Protein AF-A0A7V5WM67-F1 (afdb_monomer)

Secondary structure (DSSP, 8-state):
--EEEEEEEEETTEEEEEEEESSPPPHHHHHHHHHHTTEEEEEETTEEEEEETTSSEEEEEETTEEEEEESSHHHHHHHHHHHHH-

Mean predicted aligned error: 5.67 Å

Radius of gyration: 11.72 Å; Cα contacts (8 Å, |Δi|>4): 157; chains: 1; bounding box: 28×22×29 Å

Solvent-accessible surface area (backbone atoms only — not comparable to full-atom values): 4674 Å² total; per-residue (Å²): 78,67,72,43,82,75,43,80,44,82,52,102,80,24,39,40,36,38,36,36,39,86,57,56,74,52,69,67,59,54,50,54,51,22,60,78,65,58,28,46,77,46,79,64,83,70,35,36,38,37,46,30,84,82,69,48,36,44,33,42,37,41,64,38,36,35,41,40,34,19,56,47,69,70,64,42,49,60,53,52,55,50,56,53,74,87

pLDDT: mean 79.68, std 5.48, range [61.38, 86.88]

Sequence (86 aa):
MELVLTKRRECSQGIKLDLHFEQALEIEQIEILCQKLKAKCRNFGDLVFIEFDNGRINASITAKFLTLRCDDEASRDLVIDYLKEI

Structure (mmCIF, N/CA/C/O backbone):
data_AF-A0A7V5WM67-F1
#
_entry.id   AF-A0A7V5WM67-F1
#
loop_
_atom_site.group_PDB
_atom_site.id
_atom_site.type_symbol
_atom_site.label_atom_id
_atom_site.label_alt_id
_atom_site.label_comp_id
_atom_site.label_asym_id
_atom_site.label_entity_id
_atom_site.label_seq_id
_atom_s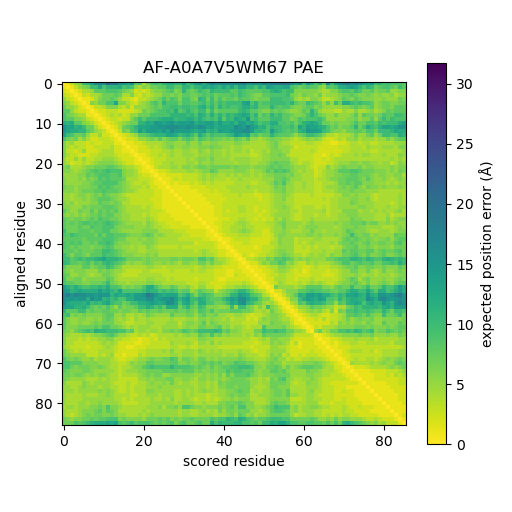ite.pdbx_PDB_ins_code
_atom_site.Cartn_x
_atom_site.Cartn_y
_atom_site.Cartn_z
_atom_site.occupancy
_atom_site.B_iso_or_equiv
_atom_site.auth_seq_id
_atom_site.auth_comp_id
_atom_site.auth_asym_id
_atom_site.auth_atom_id
_atom_site.pdbx_PDB_model_num
ATOM 1 N N . MET A 1 1 ? -13.503 -5.756 1.124 1.00 66.56 1 MET A N 1
ATOM 2 C CA . MET A 1 1 ? -13.639 -4.344 1.550 1.00 66.56 1 MET A CA 1
ATOM 3 C C . MET A 1 1 ? -13.751 -3.444 0.320 1.00 66.56 1 MET A C 1
ATOM 5 O O . MET A 1 1 ? -13.153 -3.766 -0.701 1.00 66.56 1 MET A O 1
ATOM 9 N N . GLU A 1 2 ? -14.522 -2.349 0.356 1.00 75.00 2 GLU A N 1
ATOM 10 C CA . GLU A 1 2 ? -14.579 -1.432 -0.795 1.00 75.00 2 GLU A CA 1
ATOM 11 C C . GLU A 1 2 ? -13.331 -0.532 -0.835 1.00 75.00 2 GLU A C 1
ATOM 13 O O . GLU A 1 2 ? -12.987 0.145 0.139 1.00 75.00 2 GLU A O 1
ATOM 18 N N . LEU A 1 3 ? -12.628 -0.575 -1.972 1.00 76.94 3 LEU A N 1
ATOM 19 C CA . LEU A 1 3 ? -11.399 0.166 -2.243 1.00 76.94 3 LEU A CA 1
ATOM 20 C C . LEU A 1 3 ? -11.679 1.241 -3.291 1.00 76.94 3 LEU A C 1
ATOM 22 O O . LEU A 1 3 ? -11.941 0.930 -4.454 1.00 76.94 3 LEU A O 1
ATOM 26 N N . VAL A 1 4 ? -11.550 2.507 -2.904 1.00 81.00 4 VAL A N 1
ATOM 27 C CA . VAL A 1 4 ? -11.760 3.637 -3.810 1.00 81.00 4 VAL A CA 1
ATOM 28 C C . VAL A 1 4 ? -10.416 4.192 -4.263 1.00 81.00 4 VAL A C 1
ATOM 30 O O . VAL A 1 4 ? -9.616 4.684 -3.463 1.00 81.00 4 VAL A O 1
ATOM 33 N N . LEU A 1 5 ? -10.170 4.160 -5.573 1.00 79.94 5 LEU A N 1
ATOM 34 C CA . LEU A 1 5 ? -9.041 4.868 -6.165 1.00 79.94 5 LEU A CA 1
ATOM 35 C C . LEU A 1 5 ? -9.339 6.366 -6.192 1.00 79.94 5 LEU A C 1
ATOM 37 O O . LEU A 1 5 ? -10.145 6.835 -6.990 1.00 79.94 5 LEU A O 1
ATOM 41 N N . THR A 1 6 ? -8.658 7.122 -5.334 1.00 78.81 6 THR A N 1
ATOM 42 C CA . THR A 1 6 ? -8.857 8.575 -5.245 1.00 78.81 6 THR A CA 1
ATOM 43 C C . THR A 1 6 ? -7.977 9.331 -6.231 1.00 78.81 6 THR A C 1
ATOM 45 O O . THR A 1 6 ? -8.385 10.360 -6.770 1.00 78.81 6 THR A O 1
ATOM 48 N N . LYS A 1 7 ? -6.762 8.831 -6.495 1.00 80.69 7 LYS A N 1
ATOM 49 C CA . LYS A 1 7 ? -5.825 9.492 -7.404 1.00 80.69 7 LYS A CA 1
ATOM 50 C C . LYS A 1 7 ? -4.827 8.517 -8.013 1.00 80.69 7 LYS A C 1
ATOM 52 O O . LYS A 1 7 ? -4.247 7.696 -7.312 1.00 80.69 7 LYS A O 1
ATOM 57 N N . ARG A 1 8 ? -4.555 8.684 -9.309 1.00 83.56 8 ARG A N 1
ATOM 58 C CA . ARG A 1 8 ? -3.444 8.049 -10.032 1.00 83.56 8 ARG A CA 1
ATOM 59 C C . ARG A 1 8 ? -2.523 9.131 -10.584 1.00 83.56 8 ARG A C 1
ATOM 61 O O . ARG A 1 8 ? -2.996 10.105 -11.164 1.00 83.56 8 ARG A O 1
ATOM 68 N N . ARG A 1 9 ? -1.213 8.972 -10.398 1.00 81.94 9 ARG A N 1
ATOM 69 C CA . ARG A 1 9 ? -0.179 9.867 -10.934 1.00 81.94 9 ARG A CA 1
ATOM 70 C C . ARG A 1 9 ? 0.991 9.061 -11.471 1.00 81.94 9 ARG A C 1
ATOM 72 O O . ARG A 1 9 ? 1.496 8.185 -10.781 1.00 81.94 9 ARG A O 1
ATOM 79 N N . GLU A 1 10 ? 1.454 9.407 -12.660 1.00 79.94 10 GLU A N 1
ATOM 80 C CA . GLU A 1 10 ? 2.724 8.913 -13.190 1.00 79.94 10 GLU A CA 1
ATOM 81 C C . GLU A 1 10 ? 3.833 9.886 -12.782 1.00 79.94 10 GLU A C 1
ATOM 83 O O . GLU A 1 10 ? 3.649 11.105 -12.784 1.00 79.94 10 GLU A O 1
ATOM 88 N N . CYS A 1 11 ? 4.968 9.353 -12.347 1.00 71.69 11 CYS A N 1
ATOM 89 C CA . CYS A 1 11 ? 6.130 10.122 -11.927 1.00 71.69 11 CYS A CA 1
ATOM 90 C C . CYS A 1 11 ? 7.403 9.486 -12.488 1.00 71.69 11 CYS A C 1
ATOM 92 O O . CYS A 1 11 ? 7.400 8.342 -12.932 1.00 71.69 11 CYS A O 1
ATOM 94 N N . SER A 1 12 ? 8.523 10.208 -12.433 1.00 72.69 12 SER A N 1
ATOM 95 C CA . SER A 1 12 ? 9.826 9.720 -12.918 1.00 72.69 12 SER A CA 1
ATOM 96 C C . SER A 1 12 ? 10.332 8.446 -12.223 1.00 72.69 12 SER A C 1
ATOM 98 O O . SER A 1 12 ? 11.313 7.861 -12.663 1.00 72.69 12 SER A O 1
ATOM 100 N N . GLN A 1 13 ? 9.674 8.017 -11.144 1.00 68.56 13 GLN A N 1
ATOM 101 C CA . GLN A 1 13 ? 9.982 6.816 -10.367 1.00 68.56 13 GLN A CA 1
ATOM 102 C C . GLN A 1 13 ? 8.733 5.908 -10.286 1.00 68.56 13 GLN A C 1
ATOM 104 O O . GLN A 1 13 ? 8.373 5.454 -9.201 1.00 68.56 13 GLN A O 1
ATOM 109 N N . GLY A 1 14 ? 8.002 5.764 -11.398 1.00 78.81 14 GLY A N 1
ATOM 110 C CA . GLY A 1 14 ? 6.866 4.847 -11.541 1.00 78.81 14 GLY A CA 1
ATOM 111 C C . GLY A 1 14 ? 5.480 5.476 -11.360 1.00 78.81 14 GLY A C 1
ATOM 112 O O . GLY A 1 14 ? 5.245 6.652 -11.640 1.00 78.81 14 GLY A O 1
ATOM 113 N N . ILE A 1 15 ? 4.533 4.677 -10.889 1.00 81.62 15 ILE A N 1
ATOM 114 C CA . ILE A 1 15 ? 3.126 5.015 -10.688 1.00 81.62 15 ILE A CA 1
ATOM 115 C C . ILE A 1 15 ? 2.869 5.210 -9.198 1.00 81.62 15 ILE A C 1
ATOM 117 O O . ILE A 1 15 ? 3.139 4.337 -8.378 1.00 81.62 15 ILE A O 1
ATOM 121 N N . LYS A 1 16 ? 2.296 6.355 -8.842 1.00 84.44 16 LYS A N 1
ATOM 122 C CA . LYS A 1 16 ? 1.780 6.636 -7.507 1.00 84.44 16 LYS A CA 1
ATOM 123 C C . LYS A 1 16 ? 0.256 6.564 -7.516 1.00 84.44 16 LYS A C 1
ATOM 125 O O . LYS A 1 16 ? -0.396 7.252 -8.304 1.00 84.44 16 LYS A O 1
ATOM 130 N N . LEU A 1 17 ? -0.300 5.778 -6.608 1.00 84.44 17 LEU A N 1
ATOM 131 C CA . LEU A 1 17 ? -1.724 5.650 -6.359 1.00 84.44 17 LEU A CA 1
ATOM 132 C C . LEU A 1 17 ? -2.048 6.093 -4.941 1.00 84.44 17 LEU A C 1
ATOM 134 O O . LEU A 1 17 ? -1.400 5.665 -3.990 1.00 84.44 17 LEU A O 1
ATOM 138 N N . ASP A 1 18 ? -3.082 6.910 -4.816 1.00 85.56 18 ASP A N 1
ATOM 139 C CA . ASP A 1 18 ? -3.678 7.247 -3.535 1.00 85.56 18 ASP A CA 1
ATOM 140 C C . ASP A 1 18 ? -5.036 6.525 -3.468 1.00 85.56 18 ASP A C 1
ATOM 142 O O . ASP A 1 18 ? -5.941 6.758 -4.281 1.00 85.56 18 ASP A O 1
ATOM 146 N N . LEU A 1 19 ? -5.156 5.601 -2.524 1.00 84.19 19 LEU A N 1
ATOM 147 C CA . LEU A 1 19 ? -6.296 4.722 -2.299 1.00 84.19 19 LEU A CA 1
ATOM 148 C C . LEU A 1 19 ? -6.966 5.095 -0.974 1.00 84.19 19 LEU A C 1
ATOM 150 O O . LEU A 1 19 ? -6.292 5.467 -0.010 1.00 84.19 19 LEU A O 1
ATOM 154 N N . HIS A 1 20 ? -8.289 4.982 -0.928 1.00 86.12 20 HIS A N 1
ATOM 155 C CA . HIS A 1 20 ? -9.079 5.168 0.281 1.00 86.12 20 HIS A CA 1
ATOM 156 C C . HIS A 1 20 ? -9.903 3.913 0.561 1.00 86.12 20 HIS A C 1
ATOM 158 O O . HIS A 1 20 ? -10.570 3.386 -0.330 1.00 86.12 20 HIS A O 1
ATOM 164 N N . PHE A 1 21 ? -9.851 3.457 1.804 1.00 82.06 21 PHE A N 1
ATOM 165 C CA . PHE A 1 21 ? -10.647 2.359 2.327 1.00 82.06 21 PHE A CA 1
ATOM 166 C C . PHE A 1 21 ? -11.865 2.911 3.067 1.00 82.06 21 PHE A C 1
ATOM 168 O O . PHE A 1 21 ? -11.777 3.926 3.758 1.00 82.06 21 PHE A O 1
ATOM 175 N N . GLU A 1 22 ? -13.012 2.238 2.987 1.00 80.19 22 GLU A N 1
ATOM 176 C CA . GLU A 1 22 ? -14.172 2.627 3.804 1.00 80.19 22 GLU A CA 1
ATOM 177 C C . GLU A 1 22 ? -13.904 2.505 5.310 1.00 80.19 22 GLU A C 1
ATOM 179 O O . GLU A 1 22 ? -14.400 3.308 6.112 1.00 80.19 22 GLU A O 1
ATOM 184 N N . GLN A 1 23 ? -13.091 1.523 5.696 1.00 81.25 23 GLN A N 1
ATOM 185 C CA . GLN A 1 23 ? -12.680 1.245 7.068 1.00 81.25 23 GLN A CA 1
ATOM 186 C C . GLN A 1 23 ? -11.155 1.242 7.156 1.00 81.25 23 GLN A C 1
ATOM 188 O O . GLN A 1 23 ? -10.475 0.988 6.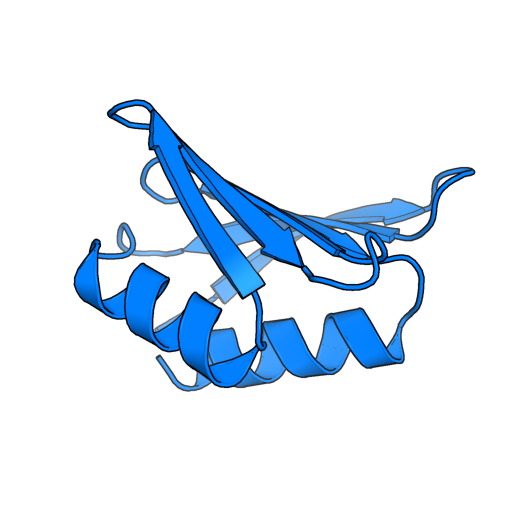167 1.00 81.25 23 GLN A O 1
ATOM 193 N N . ALA A 1 24 ? -10.613 1.598 8.321 1.00 80.94 24 ALA A N 1
ATOM 194 C CA . ALA A 1 24 ? -9.169 1.546 8.503 1.00 80.94 24 ALA A CA 1
ATOM 195 C C . ALA A 1 24 ? -8.712 0.084 8.454 1.00 80.94 24 ALA A C 1
ATOM 197 O O . ALA A 1 24 ? -9.426 -0.791 8.938 1.00 80.94 24 ALA A O 1
ATOM 198 N N . LEU A 1 25 ? -7.544 -0.165 7.865 1.00 80.19 25 LEU A N 1
ATOM 199 C CA . LEU A 1 25 ? -6.949 -1.495 7.903 1.00 80.19 25 LEU A CA 1
ATOM 200 C C . LEU A 1 25 ? -6.430 -1.781 9.313 1.00 80.19 25 LEU A C 1
ATOM 202 O O . LEU A 1 25 ? -5.668 -0.988 9.869 1.00 80.19 25 LEU A O 1
ATOM 206 N N . GLU A 1 26 ? -6.806 -2.933 9.852 1.00 83.69 26 GLU A N 1
ATOM 207 C CA . GLU A 1 26 ? -6.246 -3.454 11.094 1.00 83.69 26 GLU A CA 1
ATOM 208 C C . GLU A 1 26 ? -4.796 -3.903 10.880 1.00 83.69 26 GLU A C 1
ATOM 210 O O . GLU A 1 26 ? -4.411 -4.333 9.788 1.00 83.69 26 GLU A O 1
ATOM 215 N N . ILE A 1 27 ? -3.980 -3.857 11.938 1.00 81.25 27 ILE A N 1
ATOM 216 C CA . ILE A 1 27 ? -2.558 -4.240 11.861 1.00 81.25 27 ILE A CA 1
ATOM 217 C C . ILE A 1 27 ? -2.394 -5.666 11.315 1.00 81.25 27 ILE A C 1
ATOM 219 O O . ILE A 1 27 ? -1.545 -5.885 10.456 1.00 81.25 27 ILE A O 1
ATOM 223 N N . GLU A 1 28 ? -3.245 -6.607 11.731 1.00 82.94 28 GLU A N 1
ATOM 224 C CA . GLU A 1 28 ? -3.220 -7.993 11.244 1.00 82.94 28 GLU A CA 1
ATOM 225 C C . GLU A 1 28 ? -3.425 -8.071 9.720 1.00 82.94 28 GLU A C 1
ATOM 227 O O . GLU A 1 28 ? -2.707 -8.784 9.021 1.00 82.94 28 GLU A O 1
ATOM 232 N N . GLN A 1 29 ? -4.339 -7.269 9.166 1.00 83.31 29 GLN A N 1
ATOM 233 C CA . GLN A 1 29 ? -4.570 -7.213 7.718 1.00 83.31 29 GLN 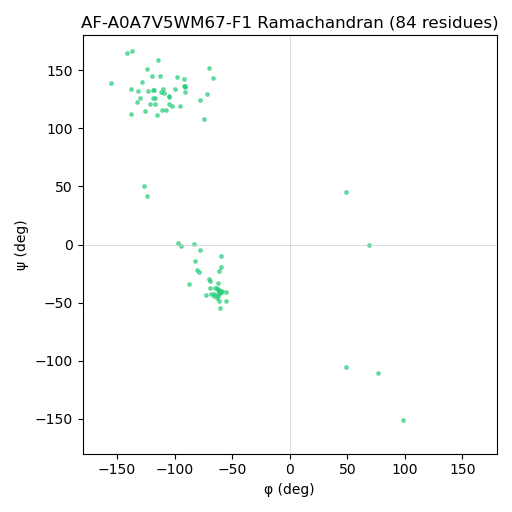A CA 1
ATOM 234 C C . GLN A 1 29 ? -3.342 -6.661 6.977 1.00 83.31 29 GLN A C 1
ATOM 236 O O . GLN A 1 29 ? -2.995 -7.146 5.895 1.00 83.31 29 GLN A O 1
ATOM 241 N N . ILE A 1 30 ? -2.653 -5.681 7.572 1.00 80.69 30 ILE A N 1
ATOM 242 C CA . ILE A 1 30 ? -1.414 -5.112 7.028 1.00 80.69 30 ILE A CA 1
ATOM 243 C C . ILE A 1 30 ? -0.262 -6.126 7.100 1.00 80.69 30 ILE A C 1
ATOM 245 O O . ILE A 1 30 ? 0.543 -6.215 6.171 1.00 80.69 30 ILE A O 1
ATOM 249 N N . GLU A 1 31 ? -0.180 -6.929 8.158 1.00 83.50 31 GLU A N 1
ATOM 250 C CA . GLU A 1 31 ? 0.822 -7.992 8.277 1.00 83.50 31 GLU A CA 1
ATOM 251 C C . GLU A 1 31 ? 0.614 -9.089 7.228 1.00 83.50 31 GLU A C 1
ATOM 253 O O . GLU A 1 31 ? 1.575 -9.478 6.557 1.00 83.50 31 GLU A O 1
ATOM 258 N N . ILE A 1 32 ? -0.631 -9.531 7.006 1.00 84.56 32 ILE A N 1
ATOM 259 C CA . ILE A 1 32 ? -0.957 -10.513 5.958 1.00 84.56 32 ILE A CA 1
ATOM 260 C C . ILE A 1 32 ? -0.609 -9.947 4.570 1.00 84.56 32 ILE A C 1
ATOM 262 O O . ILE A 1 32 ? -0.010 -10.647 3.747 1.00 84.56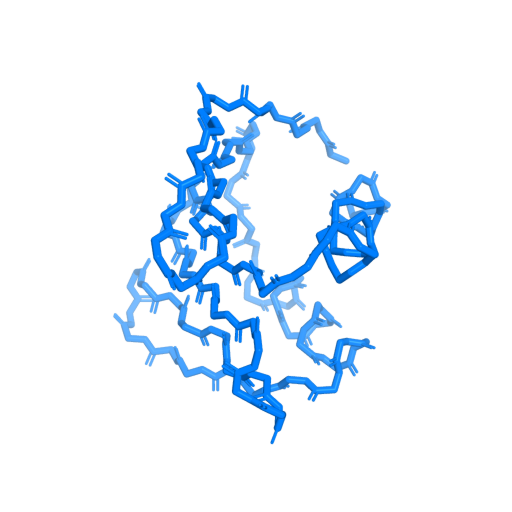 32 ILE A O 1
ATOM 266 N N . LEU A 1 33 ? -0.926 -8.669 4.320 1.00 79.81 33 LEU A N 1
ATOM 267 C CA . LEU A 1 33 ? -0.530 -7.949 3.105 1.00 79.81 33 LEU A CA 1
ATOM 268 C C . LEU A 1 33 ? 0.989 -8.001 2.902 1.00 79.81 33 LEU A C 1
ATOM 270 O O . LEU A 1 33 ? 1.456 -8.378 1.827 1.00 79.81 33 LEU A O 1
ATOM 274 N N . CYS A 1 34 ? 1.768 -7.691 3.938 1.00 82.25 34 CYS A N 1
ATOM 275 C CA . CYS A 1 34 ? 3.227 -7.724 3.864 1.00 82.25 34 CYS A CA 1
ATOM 276 C C . CYS A 1 34 ? 3.761 -9.135 3.578 1.00 82.25 34 CYS A C 1
ATOM 278 O O . CYS A 1 34 ? 4.614 -9.299 2.707 1.00 82.25 34 CYS A O 1
ATOM 280 N N . GLN A 1 35 ? 3.229 -10.167 4.240 1.00 82.88 35 GLN A N 1
ATOM 281 C CA . GLN A 1 35 ? 3.651 -11.554 4.021 1.00 82.88 35 GLN A CA 1
ATOM 282 C C . GLN A 1 35 ? 3.406 -12.018 2.582 1.00 82.88 35 GLN A C 1
ATOM 284 O O . GLN A 1 35 ? 4.314 -12.555 1.942 1.00 82.88 35 GLN A O 1
ATOM 289 N N . LYS A 1 36 ? 2.202 -11.784 2.044 1.00 78.25 36 LYS A N 1
ATOM 290 C CA . LYS A 1 36 ? 1.852 -12.185 0.671 1.00 78.25 36 LYS A CA 1
ATOM 291 C C . LYS A 1 36 ? 2.704 -11.479 -0.373 1.00 78.25 36 LYS A C 1
ATOM 293 O O . LYS A 1 36 ? 3.105 -12.085 -1.365 1.00 78.25 36 LYS A O 1
ATOM 298 N N . LEU A 1 37 ? 3.009 -10.213 -0.123 1.00 76.25 37 LEU A N 1
ATOM 299 C CA . LEU A 1 37 ? 3.807 -9.387 -1.014 1.00 76.25 37 LEU A CA 1
ATOM 300 C C . LEU A 1 37 ? 5.319 -9.570 -0.836 1.00 76.25 37 LEU A C 1
ATOM 302 O O . LEU A 1 37 ? 6.089 -8.926 -1.548 1.00 76.25 37 LEU A O 1
ATOM 306 N N . LYS A 1 38 ? 5.751 -10.446 0.086 1.00 80.62 38 LYS A N 1
ATOM 307 C CA . LYS A 1 38 ? 7.160 -10.604 0.485 1.00 80.62 38 LYS A CA 1
ATOM 308 C C . LYS A 1 38 ? 7.796 -9.245 0.804 1.00 80.62 38 LYS A C 1
ATOM 310 O O . LYS A 1 38 ? 8.886 -8.914 0.341 1.00 80.62 38 LYS A O 1
ATOM 315 N N . ALA A 1 39 ? 7.056 -8.442 1.556 1.00 82.75 39 ALA A N 1
ATOM 316 C CA . ALA A 1 39 ? 7.421 -7.103 1.969 1.00 82.75 39 ALA A CA 1
ATOM 317 C C . ALA A 1 39 ? 7.614 -7.042 3.487 1.00 82.75 39 ALA A C 1
ATOM 319 O O . ALA A 1 39 ? 7.108 -7.869 4.248 1.00 82.75 39 ALA A O 1
ATOM 320 N N . LYS A 1 40 ? 8.358 -6.036 3.933 1.00 84.62 40 LYS A N 1
ATOM 321 C CA . LYS A 1 40 ? 8.608 -5.726 5.335 1.00 84.62 40 LYS A CA 1
ATOM 322 C C . LYS A 1 40 ? 7.692 -4.597 5.769 1.00 84.62 40 LYS A C 1
ATOM 324 O O . LYS A 1 40 ? 7.592 -3.573 5.100 1.00 84.62 40 LYS A O 1
ATOM 329 N N . CYS A 1 41 ? 7.069 -4.779 6.921 1.00 85.25 41 CYS A N 1
ATOM 330 C CA . CYS A 1 41 ? 6.283 -3.756 7.588 1.00 85.25 41 CYS A CA 1
ATOM 331 C C . CYS A 1 41 ? 7.174 -2.970 8.559 1.00 85.25 41 CYS A C 1
ATOM 333 O O . CYS A 1 41 ? 7.936 -3.566 9.324 1.00 85.25 41 CYS A O 1
ATOM 335 N N . ARG A 1 42 ? 7.066 -1.641 8.566 1.00 85.06 42 ARG A N 1
ATOM 336 C CA . ARG A 1 42 ? 7.606 -0.770 9.613 1.00 85.06 42 ARG A CA 1
ATOM 337 C C . ARG A 1 42 ? 6.491 0.114 10.151 1.00 85.06 42 ARG A C 1
ATOM 339 O O . ARG A 1 42 ? 5.959 0.955 9.431 1.00 85.06 42 ARG A O 1
ATOM 346 N N . ASN A 1 43 ? 6.153 -0.078 11.419 1.00 83.19 43 ASN A N 1
ATOM 347 C CA . ASN A 1 43 ? 5.113 0.679 12.103 1.00 83.19 43 ASN A CA 1
ATOM 348 C C . ASN A 1 43 ? 5.712 1.924 12.789 1.00 83.19 43 ASN A C 1
ATOM 350 O O . ASN A 1 43 ? 6.708 1.827 13.506 1.00 83.19 43 ASN A O 1
ATOM 354 N N . PHE A 1 44 ? 5.090 3.078 12.562 1.00 84.19 44 PHE A N 1
ATOM 355 C CA . PHE A 1 44 ? 5.413 4.382 13.138 1.00 84.19 44 PHE A CA 1
ATOM 356 C C . PHE A 1 44 ? 4.167 5.009 13.796 1.00 84.19 44 PHE A C 1
ATOM 358 O O . PHE A 1 44 ? 3.816 6.156 13.521 1.00 84.19 44 PHE A O 1
ATOM 365 N N . GLY A 1 45 ? 3.472 4.249 14.647 1.00 82.19 45 GLY A N 1
ATOM 366 C CA . GLY A 1 45 ? 2.229 4.674 15.296 1.00 82.19 45 GLY A CA 1
ATOM 367 C C . GLY A 1 45 ? 1.053 4.596 14.325 1.00 82.19 45 GLY A C 1
ATOM 368 O O . GLY A 1 45 ? 0.666 3.510 13.907 1.00 82.19 45 GLY A O 1
ATOM 369 N N . ASP A 1 46 ? 0.519 5.751 13.928 1.00 80.00 46 ASP A N 1
ATOM 370 C CA . ASP A 1 46 ? -0.622 5.839 13.000 1.00 80.00 46 ASP A CA 1
ATOM 371 C C . ASP A 1 46 ? -0.231 5.617 11.528 1.00 80.00 46 ASP A C 1
ATOM 373 O O . ASP A 1 46 ? -1.085 5.614 10.639 1.00 80.00 46 ASP A O 1
ATOM 377 N N . LEU A 1 47 ? 1.068 5.472 11.257 1.00 81.94 47 LEU A N 1
ATOM 378 C CA . LEU A 1 47 ? 1.638 5.319 9.927 1.00 81.94 47 LEU A CA 1
ATOM 379 C C . LEU A 1 47 ? 2.356 3.980 9.814 1.00 81.94 47 LEU A C 1
ATOM 381 O O . LEU A 1 47 ? 3.279 3.696 10.574 1.00 81.94 47 LEU A O 1
ATOM 385 N N . VAL A 1 48 ? 1.999 3.189 8.809 1.00 83.44 48 VAL A N 1
ATOM 386 C CA . VAL A 1 48 ? 2.681 1.931 8.509 1.00 83.44 48 VAL A CA 1
ATOM 387 C C . VAL A 1 48 ? 3.328 2.008 7.138 1.00 83.44 48 VAL A C 1
ATOM 389 O O . VAL A 1 48 ? 2.644 2.216 6.139 1.00 83.44 48 VAL A O 1
ATOM 392 N N . PHE A 1 49 ? 4.645 1.826 7.090 1.00 85.31 49 PHE A N 1
ATOM 393 C CA . PHE A 1 49 ? 5.394 1.678 5.848 1.00 85.31 49 PHE A CA 1
ATOM 394 C C . PHE A 1 49 ? 5.517 0.210 5.454 1.00 85.31 49 PHE A C 1
ATOM 396 O O . PHE A 1 49 ? 5.836 -0.640 6.282 1.00 85.31 49 PHE A O 1
ATOM 403 N N . ILE A 1 50 ? 5.321 -0.065 4.170 1.00 82.81 50 ILE A N 1
ATOM 404 C CA . ILE A 1 50 ? 5.530 -1.371 3.554 1.00 82.81 50 ILE A CA 1
ATOM 405 C C . ILE A 1 50 ? 6.671 -1.227 2.549 1.00 82.81 50 ILE A C 1
ATOM 407 O O . ILE A 1 50 ? 6.531 -0.548 1.528 1.00 82.81 50 ILE A O 1
ATOM 411 N N . GLU A 1 51 ? 7.799 -1.855 2.866 1.00 80.56 51 GLU A N 1
ATOM 412 C CA . GLU A 1 51 ? 9.023 -1.875 2.066 1.00 80.56 51 GLU A CA 1
ATOM 413 C C . GLU A 1 51 ? 9.163 -3.233 1.379 1.00 80.56 51 GLU A C 1
ATOM 415 O O . GLU A 1 51 ? 9.251 -4.267 2.036 1.00 80.56 51 GLU A O 1
ATOM 420 N N . PHE A 1 52 ? 9.216 -3.256 0.055 1.00 76.31 52 PHE A N 1
ATOM 421 C CA . PHE A 1 52 ? 9.329 -4.500 -0.699 1.00 76.31 52 PHE A CA 1
ATOM 422 C C . PHE A 1 52 ? 10.806 -4.808 -0.951 1.00 76.31 52 PHE A C 1
ATOM 424 O O . PHE A 1 52 ? 11.591 -3.897 -1.211 1.00 76.31 52 PHE A O 1
ATOM 431 N N . ASP A 1 53 ? 11.200 -6.085 -0.903 1.00 68.69 53 ASP A N 1
ATOM 432 C CA . ASP A 1 53 ? 12.617 -6.493 -0.942 1.00 68.69 53 ASP A CA 1
ATOM 433 C C . ASP A 1 53 ? 13.369 -6.058 -2.220 1.00 68.69 53 ASP A C 1
ATOM 435 O O . ASP A 1 53 ? 14.596 -5.984 -2.228 1.00 68.69 53 ASP A O 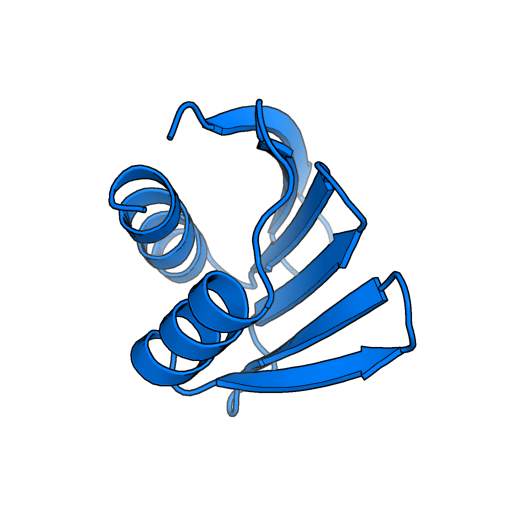1
ATOM 439 N N . ASN A 1 54 ? 12.654 -5.732 -3.301 1.00 67.31 54 ASN A N 1
ATOM 440 C CA . ASN A 1 54 ? 13.233 -5.234 -4.551 1.00 67.31 54 ASN A CA 1
ATOM 441 C C . ASN A 1 54 ? 13.267 -3.694 -4.662 1.00 67.31 54 ASN A C 1
ATOM 443 O O . ASN A 1 54 ? 13.718 -3.183 -5.685 1.00 67.31 54 ASN A O 1
ATOM 447 N N . GLY A 1 55 ? 12.763 -2.961 -3.661 1.00 61.38 55 GLY A N 1
ATOM 448 C CA . GLY A 1 55 ? 12.660 -1.496 -3.651 1.00 61.38 55 GLY A CA 1
ATOM 449 C C . GLY A 1 55 ? 11.650 -0.900 -4.641 1.00 61.38 55 GLY A C 1
ATOM 450 O O . GLY A 1 55 ? 11.492 0.320 -4.672 1.00 61.38 55 GLY A O 1
ATOM 451 N N . ARG A 1 56 ? 10.960 -1.740 -5.427 1.00 63.12 56 ARG A N 1
ATOM 452 C CA . ARG A 1 56 ? 10.085 -1.325 -6.538 1.00 63.12 56 ARG A CA 1
ATOM 453 C C . ARG A 1 56 ? 8.694 -0.899 -6.117 1.00 63.12 56 ARG A C 1
ATOM 455 O O . ARG A 1 56 ? 7.924 -0.362 -6.912 1.00 63.12 56 ARG A O 1
ATOM 462 N N . ILE A 1 57 ? 8.333 -1.224 -4.884 1.00 64.06 57 ILE A N 1
ATOM 463 C CA . ILE A 1 57 ? 7.053 -0.849 -4.320 1.00 64.06 57 ILE A CA 1
ATOM 464 C C . ILE A 1 57 ? 7.315 -0.258 -2.942 1.00 64.06 57 ILE A C 1
ATOM 466 O O . ILE A 1 57 ? 8.081 -0.805 -2.151 1.00 64.06 57 ILE A O 1
ATOM 470 N N . ASN A 1 58 ? 6.701 0.890 -2.681 1.00 74.88 58 ASN A N 1
ATOM 471 C CA . ASN A 1 58 ? 6.661 1.501 -1.361 1.00 74.88 58 ASN A CA 1
ATOM 472 C C . ASN A 1 58 ? 5.212 1.843 -1.055 1.00 74.88 58 ASN A C 1
ATOM 474 O O . ASN A 1 58 ? 4.564 2.537 -1.842 1.00 74.88 58 ASN A O 1
ATOM 478 N N . ALA A 1 59 ? 4.709 1.372 0.078 1.00 80.00 59 ALA A N 1
ATOM 479 C CA . ALA A 1 59 ? 3.370 1.707 0.532 1.00 80.00 59 ALA A CA 1
ATOM 480 C C . ALA A 1 59 ? 3.419 2.406 1.888 1.00 80.00 59 ALA A C 1
ATOM 482 O O . ALA A 1 59 ? 4.261 2.097 2.726 1.00 80.00 59 ALA A O 1
ATOM 483 N N . SER A 1 60 ? 2.517 3.357 2.093 1.00 82.56 60 SER A N 1
ATOM 484 C CA . SER A 1 60 ? 2.309 3.996 3.385 1.00 82.56 60 SER A CA 1
ATOM 485 C C . SER A 1 60 ? 0.823 4.031 3.702 1.00 82.56 60 SER A C 1
ATOM 487 O O . SER A 1 60 ? 0.041 4.580 2.921 1.00 82.56 60 SER A O 1
ATOM 489 N N . ILE A 1 61 ? 0.446 3.445 4.832 1.00 82.12 61 ILE A N 1
ATOM 490 C CA . ILE A 1 61 ? -0.937 3.333 5.292 1.00 82.12 61 ILE A CA 1
ATOM 491 C C . ILE A 1 61 ? -1.123 4.252 6.493 1.00 82.12 61 ILE A C 1
ATOM 493 O O . ILE A 1 61 ? -0.330 4.209 7.430 1.00 82.12 61 ILE A O 1
ATOM 497 N N . THR A 1 62 ? -2.166 5.077 6.465 1.00 83.38 62 THR A N 1
ATOM 498 C CA . THR A 1 62 ? -2.562 5.947 7.576 1.00 83.38 62 THR A CA 1
ATOM 499 C C . THR A 1 62 ? -4.071 5.915 7.718 1.00 83.38 62 THR A C 1
ATOM 501 O O . THR A 1 62 ? -4.785 6.419 6.849 1.00 83.38 62 THR A O 1
ATOM 504 N N . ALA A 1 63 ? -4.564 5.340 8.815 1.00 81.06 63 ALA A N 1
ATOM 505 C CA . ALA A 1 63 ? -5.991 5.129 9.051 1.00 81.06 63 ALA A CA 1
ATOM 506 C C . ALA A 1 63 ? -6.693 4.479 7.836 1.00 81.06 63 ALA A C 1
ATOM 508 O O . ALA A 1 63 ? -6.519 3.293 7.574 1.00 81.06 63 ALA A O 1
ATOM 509 N N . LYS A 1 64 ? -7.468 5.265 7.079 1.00 85.25 64 LYS A N 1
ATOM 510 C CA . LYS A 1 64 ? -8.235 4.836 5.897 1.00 85.25 64 LYS A CA 1
ATOM 511 C C . LYS A 1 64 ? -7.535 5.097 4.564 1.00 85.25 64 LYS A C 1
ATOM 513 O O . LYS A 1 64 ? -8.106 4.838 3.512 1.00 85.25 64 LYS A O 1
ATOM 518 N N . PHE A 1 65 ? -6.327 5.643 4.578 1.00 86.62 65 PHE A N 1
ATOM 519 C CA . PHE A 1 65 ? -5.611 6.035 3.371 1.00 86.62 65 PHE A CA 1
ATOM 520 C C . PHE A 1 65 ? -4.423 5.119 3.136 1.00 86.62 65 PHE A C 1
ATOM 522 O O . PHE A 1 65 ? -3.629 4.876 4.040 1.00 86.62 65 PHE A O 1
ATOM 529 N N . LEU A 1 66 ? -4.266 4.671 1.896 1.00 85.69 66 LEU A N 1
ATOM 530 C CA . LEU A 1 66 ? -3.075 3.984 1.427 1.00 85.69 66 LEU A CA 1
ATOM 531 C C . LEU A 1 66 ? -2.486 4.768 0.268 1.00 85.69 66 LEU A C 1
ATOM 533 O O . LEU A 1 66 ? -3.113 4.958 -0.768 1.00 85.69 66 LEU A O 1
ATOM 537 N N . THR A 1 67 ? -1.243 5.189 0.430 1.00 86.88 67 THR A N 1
ATOM 538 C CA . THR A 1 67 ? -0.431 5.636 -0.694 1.00 86.88 67 THR A CA 1
ATOM 539 C C . THR A 1 67 ? 0.419 4.470 -1.155 1.00 86.88 67 THR A C 1
ATOM 541 O O . THR A 1 67 ? 1.238 3.970 -0.391 1.00 86.88 67 THR A O 1
ATOM 544 N N . LEU A 1 68 ? 0.248 4.059 -2.402 1.00 85.75 68 LEU A N 1
ATOM 545 C CA . LEU A 1 68 ? 1.029 3.015 -3.040 1.00 85.75 68 LEU A CA 1
ATOM 546 C C . LEU A 1 68 ? 1.898 3.636 -4.129 1.00 85.75 68 LEU A C 1
ATOM 548 O O . LEU A 1 68 ? 1.424 4.398 -4.968 1.00 85.75 68 LEU A O 1
ATOM 552 N N . ARG A 1 69 ? 3.178 3.302 -4.137 1.00 84.94 69 ARG A N 1
ATOM 553 C CA . ARG A 1 69 ? 4.095 3.621 -5.222 1.00 84.94 69 ARG A CA 1
ATOM 554 C C . ARG A 1 69 ? 4.581 2.322 -5.828 1.00 84.94 69 ARG A C 1
ATOM 556 O O . ARG A 1 69 ? 5.102 1.508 -5.083 1.00 84.94 69 ARG A O 1
ATOM 563 N N . CYS A 1 70 ? 4.440 2.161 -7.135 1.00 81.12 70 CYS A N 1
ATOM 564 C CA . CYS A 1 70 ? 4.867 0.984 -7.883 1.00 81.12 70 CYS A CA 1
ATOM 565 C C . CYS A 1 70 ? 5.733 1.409 -9.065 1.00 81.12 70 CYS A C 1
ATOM 567 O O . CYS A 1 70 ? 5.381 2.359 -9.756 1.00 81.12 70 CYS A O 1
ATOM 569 N N . ASP A 1 71 ? 6.802 0.680 -9.353 1.00 77.06 71 ASP A N 1
ATOM 570 C CA . ASP A 1 71 ? 7.638 0.950 -10.527 1.00 77.06 71 ASP A CA 1
ATOM 571 C C . ASP A 1 71 ? 6.941 0.598 -11.854 1.00 77.06 71 ASP A C 1
ATOM 573 O O . ASP A 1 71 ? 7.204 1.241 -12.870 1.00 77.06 71 ASP A O 1
ATOM 577 N N . ASP A 1 72 ? 6.036 -0.390 -11.849 1.00 75.44 72 ASP A N 1
ATOM 578 C CA . ASP A 1 72 ? 5.333 -0.891 -13.037 1.00 75.44 72 ASP A CA 1
ATOM 579 C C . ASP A 1 72 ? 3.853 -1.252 -12.775 1.00 75.44 72 ASP A C 1
ATOM 581 O O . ASP A 1 72 ? 3.397 -1.359 -11.632 1.00 75.44 72 ASP A O 1
ATOM 585 N N . GLU A 1 73 ? 3.079 -1.409 -13.858 1.00 76.50 73 GLU A N 1
ATOM 586 C CA . GLU A 1 73 ? 1.638 -1.705 -13.802 1.00 76.50 73 GLU A CA 1
ATOM 587 C C . GLU A 1 73 ? 1.316 -3.116 -13.289 1.00 76.50 73 GLU A C 1
ATOM 589 O O . GLU A 1 73 ? 0.304 -3.295 -12.617 1.00 76.50 73 GLU A O 1
ATOM 594 N N . ALA A 1 74 ? 2.175 -4.107 -13.536 1.00 79.25 74 ALA A N 1
ATOM 595 C CA . ALA A 1 74 ? 1.936 -5.478 -13.079 1.00 79.25 74 ALA A CA 1
ATOM 596 C C . ALA A 1 74 ? 2.025 -5.574 -11.548 1.00 79.25 74 ALA A C 1
ATOM 598 O O . ALA A 1 74 ? 1.185 -6.187 -10.889 1.00 79.25 74 ALA A O 1
ATOM 599 N N . SER A 1 75 ? 3.024 -4.902 -10.980 1.00 74.44 75 SER A N 1
ATOM 600 C CA . SER A 1 75 ? 3.221 -4.746 -9.542 1.00 74.44 75 SER A CA 1
ATOM 601 C C . SER A 1 75 ? 2.050 -4.017 -8.885 1.00 74.44 75 SER A C 1
ATOM 603 O O . SER A 1 75 ? 1.616 -4.391 -7.798 1.00 74.44 75 SER A O 1
ATOM 605 N N . ARG A 1 76 ? 1.511 -2.994 -9.559 1.00 80.12 76 ARG A N 1
ATOM 606 C CA . ARG A 1 76 ? 0.299 -2.290 -9.126 1.00 80.12 76 ARG A CA 1
ATOM 607 C C . ARG A 1 76 ? -0.896 -3.234 -9.050 1.00 80.12 76 ARG A C 1
ATOM 609 O O . ARG A 1 76 ? -1.565 -3.265 -8.019 1.00 80.12 76 ARG A O 1
ATOM 616 N N . ASP A 1 77 ? -1.187 -3.941 -10.139 1.00 81.94 77 ASP A N 1
ATOM 617 C CA . ASP A 1 77 ? -2.402 -4.754 -10.249 1.00 81.94 77 ASP A CA 1
ATOM 618 C C . ASP A 1 77 ? -2.417 -5.870 -9.209 1.00 81.94 77 ASP A C 1
ATOM 620 O O . ASP A 1 77 ? -3.424 -6.062 -8.535 1.00 81.94 77 ASP A O 1
ATOM 624 N N . LEU A 1 78 ? -1.260 -6.487 -8.957 1.00 79.31 78 LEU A N 1
ATOM 625 C CA . LEU A 1 78 ? -1.104 -7.499 -7.916 1.00 79.31 78 LEU A CA 1
ATOM 626 C C . LEU A 1 78 ? -1.456 -6.972 -6.512 1.00 79.31 78 LEU A C 1
ATOM 628 O O . LEU A 1 78 ? -2.092 -7.678 -5.730 1.00 79.31 78 LEU A O 1
ATOM 632 N N . VAL A 1 79 ? -1.072 -5.733 -6.181 1.00 78.38 79 VAL A N 1
ATOM 633 C CA . VAL A 1 79 ? -1.416 -5.123 -4.886 1.00 78.38 79 VAL A CA 1
ATOM 634 C C . VAL A 1 79 ? -2.898 -4.746 -4.831 1.00 78.38 79 VAL A C 1
ATOM 636 O O . VAL A 1 79 ? -3.548 -5.006 -3.822 1.00 78.38 79 VAL A O 1
ATOM 639 N N . ILE A 1 80 ? -3.452 -4.154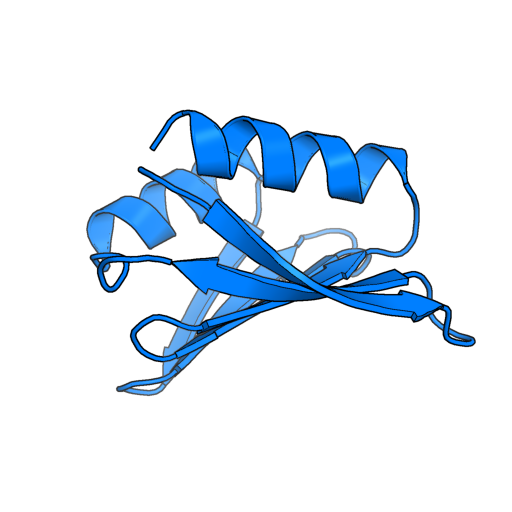 -5.896 1.00 81.31 80 ILE A N 1
ATOM 640 C CA . ILE A 1 80 ? -4.869 -3.753 -5.942 1.00 81.31 80 ILE A CA 1
ATOM 641 C C . ILE A 1 80 ? -5.795 -4.963 -5.842 1.00 81.31 80 ILE A C 1
ATOM 643 O O . ILE A 1 80 ? -6.763 -4.911 -5.085 1.00 81.31 80 ILE A O 1
ATOM 647 N N . ASP A 1 81 ? -5.525 -6.023 -6.600 1.00 83.00 81 ASP A N 1
ATOM 648 C CA . ASP A 1 81 ? -6.365 -7.220 -6.598 1.00 83.00 81 ASP A CA 1
ATOM 649 C C . ASP A 1 81 ? -6.402 -7.844 -5.211 1.00 83.00 81 ASP A C 1
ATOM 651 O O . ASP A 1 81 ? -7.479 -8.144 -4.705 1.00 83.00 81 ASP A O 1
ATOM 655 N N . TYR A 1 82 ? -5.258 -7.903 -4.531 1.00 75.44 82 TYR A N 1
ATOM 656 C CA . TYR A 1 82 ? -5.234 -8.391 -3.164 1.00 75.44 82 TYR A CA 1
ATOM 657 C C . TYR A 1 82 ? -5.998 -7.480 -2.195 1.00 75.44 82 TYR A C 1
ATOM 659 O O . TYR A 1 82 ? -6.766 -7.977 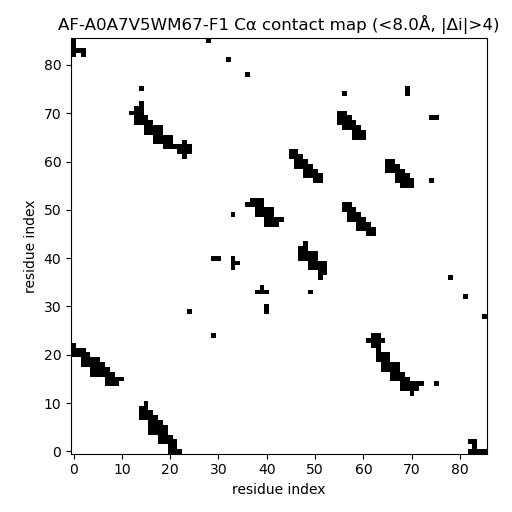-1.381 1.00 75.44 82 TYR A O 1
ATOM 667 N N . LEU A 1 83 ? -5.861 -6.155 -2.295 1.00 77.19 83 LEU A N 1
ATOM 668 C CA . LEU A 1 83 ? -6.610 -5.226 -1.437 1.00 77.19 83 LEU A CA 1
ATOM 669 C C . LEU A 1 83 ? -8.132 -5.326 -1.608 1.00 77.19 83 LEU A C 1
ATOM 671 O O . LEU A 1 83 ? -8.859 -4.936 -0.700 1.00 77.19 83 LEU A O 1
ATOM 675 N N . LYS A 1 84 ? -8.616 -5.832 -2.749 1.00 77.94 84 LYS A N 1
ATOM 676 C CA . LYS A 1 84 ? -10.038 -6.137 -2.958 1.00 77.94 84 LYS A CA 1
ATOM 677 C C . LYS A 1 84 ? -10.471 -7.456 -2.304 1.00 77.94 84 LYS A C 1
ATOM 679 O O . LYS A 1 84 ? -11.663 -7.624 -2.059 1.00 77.94 84 LYS A O 1
ATOM 684 N N . GLU A 1 85 ? -9.541 -8.384 -2.062 1.00 75.81 85 GLU A N 1
ATOM 685 C CA . GLU A 1 85 ? -9.801 -9.681 -1.413 1.00 75.81 85 GLU A CA 1
ATOM 686 C C . GLU A 1 85 ? -9.879 -9.595 0.119 1.00 75.81 85 GLU A C 1
ATOM 688 O O . GLU A 1 85 ? -10.459 -10.486 0.741 1.00 75.81 85 GLU A O 1
ATOM 693 N N . ILE A 1 86 ? -9.294 -8.552 0.720 1.00 69.44 86 ILE A N 1
ATOM 694 C CA . ILE A 1 86 ? -9.418 -8.230 2.155 1.00 69.44 86 ILE A CA 1
ATOM 695 C C . ILE A 1 86 ? -10.744 -7.509 2.402 1.00 69.44 86 ILE A C 1
ATOM 697 O O . ILE A 1 86 ? -11.420 -7.772 3.417 1.00 69.44 86 ILE A O 1
#

Foldseek 3Di:
DDKDFPDWDQDPLGIKTKIFAPWFDDPVNVVVLLVVQVWDWDDDDQWIWTAHPVNQWIWIGGTGIIIIGGNDDVSVVVSVVVVVVD

Nearest PDB structures (foldseek):
  5v8w-assembly1_A  TM=6.772E-01  e=3.023E-01  Homo sapiens
  4b0a-assembly1_A  TM=5.983E-01  e=4.438E-01  Saccharomyces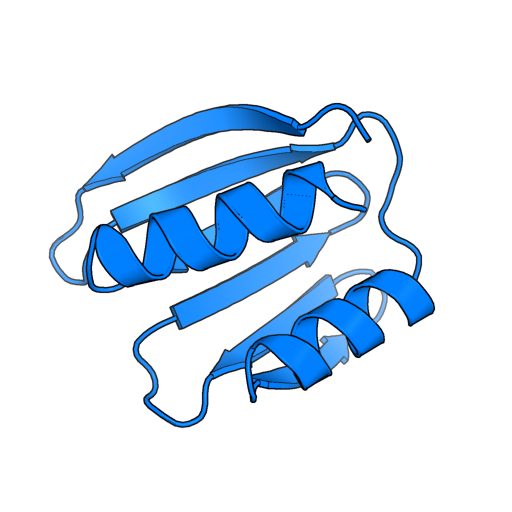 cerevisiae
  6cnf-assembly1_R  TM=5.835E-01  e=6.167E-01  Saccharomyces cerevisia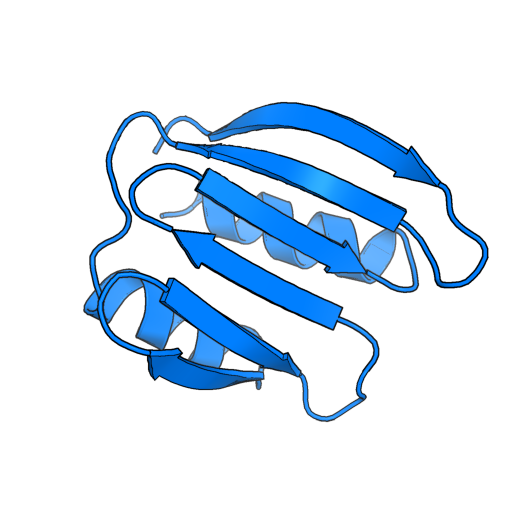e S288C
  7sn8-assembly1_I  TM=6.473E-01  e=1.191E+00  Drosophila melanogaster
  4wzs-assembly1_D  TM=5.279E-01  e=1.655E+00  Encephalitozoon cuniculi GB-M1